Protein AF-A0A2V8BVF4-F1 (afdb_monomer_lite)

Sequence (127 aa):
MLRFPAIMRTLALCALLSFAAVVSAETKRDWKDGTWRDSNRVTDTRGAVAVGTSVVLARRVVQQFVIETSEYLYVVAQRLKGKAKPLPMTVNGPVRYAIDKDTVYVISEDGKEYKLDLTKKTLKTDR

Foldseek 3Di:
DDDDDDPPDPPPDDPPPPPPPPVPVPPPFPKDKWFWADKDKDKDFPDWDDDPPDIDTDIWIWIWTWTGDPWKTWIWIDTDDDPDDDDDADHRDMWIWGDDPQWIWIQHPVRDIDIIGTDDIDTDDDD

pLDDT: mean 83.97, std 19.27, range [36.28, 98.38]

Radius of gyration: 26.23 Å; chains: 1; bounding box: 44×89×73 Å

Structure (mmCIF, N/CA/C/O backbone):
data_AF-A0A2V8BVF4-F1
#
_entry.id   AF-A0A2V8BVF4-F1
#
loop_
_atom_site.group_PDB
_atom_site.id
_atom_site.type_symbol
_atom_site.label_atom_id
_atom_site.label_alt_id
_atom_site.label_comp_id
_atom_site.label_asym_id
_atom_site.label_entity_id
_atom_site.label_seq_id
_atom_site.pdbx_PDB_ins_code
_atom_site.Cartn_x
_atom_site.Cartn_y
_atom_site.Cartn_z
_atom_site.occupancy
_atom_site.B_iso_or_equiv
_atom_site.auth_seq_id
_atom_site.auth_comp_id
_atom_site.auth_asym_id
_atom_site.auth_atom_id
_atom_site.pdbx_PDB_model_num
ATOM 1 N N . MET A 1 1 ? -19.056 67.248 42.410 1.00 36.28 1 MET A N 1
ATOM 2 C CA . MET A 1 1 ? -19.480 67.572 41.031 1.00 36.28 1 MET A CA 1
ATOM 3 C C . MET A 1 1 ? -18.522 66.887 40.064 1.00 36.28 1 MET A C 1
ATOM 5 O O . MET A 1 1 ? -17.347 67.154 40.214 1.00 36.28 1 MET A O 1
ATOM 9 N N . LEU A 1 2 ? -19.042 66.030 39.160 1.00 40.34 2 LEU A N 1
ATOM 10 C CA . LEU A 1 2 ? -18.548 65.672 37.802 1.00 40.34 2 LEU A CA 1
ATOM 11 C C . LEU A 1 2 ? -17.057 65.257 37.623 1.00 40.34 2 LEU A C 1
ATOM 13 O O . LEU A 1 2 ? -16.177 65.920 38.131 1.00 40.34 2 LEU A O 1
ATOM 17 N N . ARG A 1 3 ? -16.612 64.285 36.811 1.00 42.28 3 ARG A N 1
ATOM 18 C CA . ARG A 1 3 ? -17.145 63.241 35.906 1.00 42.28 3 ARG A CA 1
ATOM 19 C C . ARG A 1 3 ? -15.906 62.394 35.479 1.00 42.28 3 ARG A C 1
ATOM 21 O O . ARG A 1 3 ? -14.838 62.960 35.283 1.00 42.28 3 ARG A O 1
ATOM 28 N N . PHE A 1 4 ? -16.053 61.073 35.327 1.00 48.16 4 PHE A N 1
ATOM 29 C CA . PHE A 1 4 ? -15.094 60.105 34.726 1.00 48.16 4 PHE A CA 1
ATOM 30 C C . PHE A 1 4 ? -14.783 60.427 33.231 1.00 48.16 4 PHE A C 1
ATOM 32 O O . PHE A 1 4 ? -15.612 61.132 32.647 1.00 48.16 4 PHE A O 1
ATOM 39 N N . PRO A 1 5 ? -13.675 59.959 32.575 1.00 47.91 5 PRO A N 1
ATOM 40 C CA . PRO A 1 5 ? -13.438 58.530 32.233 1.00 47.91 5 PRO A CA 1
ATOM 41 C C . PRO A 1 5 ? -11.959 58.048 32.290 1.00 47.91 5 PRO A C 1
ATOM 43 O O . PRO A 1 5 ? -11.025 58.761 31.958 1.00 47.91 5 PRO A O 1
ATOM 46 N N . ALA A 1 6 ? -11.633 56.852 32.792 1.00 48.28 6 ALA A N 1
ATOM 47 C CA . ALA A 1 6 ? -11.881 55.534 32.183 1.00 48.28 6 ALA A CA 1
ATOM 48 C C . ALA A 1 6 ? -11.276 55.330 30.770 1.00 48.28 6 ALA A C 1
ATOM 50 O O . ALA A 1 6 ? -11.886 54.675 29.935 1.00 48.28 6 ALA A O 1
ATOM 51 N N . ILE A 1 7 ? -10.085 55.878 30.484 1.00 48.84 7 ILE A N 1
ATOM 52 C CA . ILE A 1 7 ? -9.440 55.757 29.153 1.00 48.84 7 ILE A CA 1
ATOM 53 C C . ILE A 1 7 ? -8.359 54.659 29.075 1.00 48.84 7 ILE A C 1
ATOM 55 O O . ILE A 1 7 ? -7.905 54.308 27.994 1.00 48.84 7 ILE A O 1
ATOM 59 N N . MET A 1 8 ? -7.988 54.010 30.179 1.00 44.19 8 MET A N 1
ATOM 60 C CA . MET A 1 8 ? -6.904 53.015 30.167 1.00 44.19 8 MET A CA 1
ATOM 61 C C . MET A 1 8 ? -7.408 51.596 30.440 1.00 44.19 8 MET A C 1
ATOM 63 O O . MET A 1 8 ? -6.979 50.957 31.395 1.00 44.19 8 MET A O 1
ATOM 67 N N . ARG A 1 9 ? -8.389 51.110 29.670 1.00 45.88 9 ARG A N 1
ATOM 68 C CA . ARG A 1 9 ? -8.852 49.711 29.786 1.00 45.88 9 ARG A CA 1
ATOM 69 C C . ARG A 1 9 ? -9.549 49.161 28.537 1.00 45.88 9 ARG A C 1
ATOM 71 O O . ARG A 1 9 ? -10.346 48.236 28.639 1.00 45.88 9 ARG A O 1
ATOM 78 N N . THR A 1 10 ? -9.211 49.690 27.361 1.00 49.09 10 THR A N 1
ATOM 79 C CA . THR A 1 10 ? -9.789 49.246 26.080 1.00 49.09 10 THR A CA 1
ATOM 80 C C . THR A 1 10 ? -8.699 49.082 25.022 1.00 49.09 10 THR A C 1
ATOM 82 O O . THR A 1 10 ? -8.689 49.748 23.998 1.00 49.09 10 THR A O 1
ATOM 85 N N . LEU A 1 11 ? -7.733 48.207 25.296 1.00 47.88 11 LEU A N 1
ATOM 86 C CA . LEU A 1 11 ? -6.767 47.693 24.312 1.00 47.88 11 LEU A CA 1
ATOM 87 C C . LEU A 1 11 ? -6.634 46.171 24.491 1.00 47.88 11 LEU A C 1
ATOM 89 O O . LEU A 1 11 ? -5.556 45.593 24.504 1.00 47.88 11 LEU A O 1
ATOM 93 N N . ALA A 1 12 ? -7.778 45.523 24.685 1.00 51.56 12 ALA A N 1
ATOM 94 C CA . ALA A 1 12 ? -7.970 44.095 24.490 1.00 51.56 12 ALA A CA 1
ATOM 95 C C . ALA A 1 12 ? -8.995 43.952 23.357 1.00 51.56 12 ALA A C 1
ATOM 97 O O . ALA A 1 12 ? -9.935 44.738 23.308 1.00 51.56 12 ALA A O 1
ATOM 98 N N . LEU A 1 13 ? -8.815 42.952 22.489 1.00 46.75 13 LEU A N 1
ATOM 99 C CA . LEU A 1 13 ? -9.592 42.652 21.271 1.00 46.75 13 LEU A CA 1
ATOM 100 C C . LEU A 1 13 ? -9.250 43.506 20.040 1.00 46.75 13 LEU A C 1
ATOM 102 O O . LEU A 1 13 ? -9.988 44.419 19.702 1.00 46.75 13 LEU A O 1
ATOM 106 N N . CYS A 1 14 ? -8.187 43.150 19.314 1.00 43.25 14 CYS A N 1
ATOM 107 C CA . CYS A 1 14 ? -8.171 43.247 17.836 1.00 43.25 14 CYS A CA 1
ATOM 108 C C . CYS A 1 14 ? -6.965 42.546 17.179 1.00 43.25 14 CYS A C 1
ATOM 110 O O . CYS A 1 14 ? -6.971 42.356 15.971 1.00 43.25 14 CYS A O 1
ATOM 112 N N . ALA A 1 15 ? -5.953 42.100 17.932 1.00 47.16 15 ALA A N 1
ATOM 113 C CA . ALA A 1 15 ? -4.732 41.513 17.359 1.00 47.16 15 ALA A CA 1
ATOM 114 C C . ALA A 1 15 ? -4.614 39.976 17.494 1.00 47.16 15 ALA A C 1
ATOM 116 O O . ALA A 1 15 ? -3.508 39.449 17.478 1.00 47.16 15 ALA A O 1
ATOM 117 N N . LEU A 1 16 ? -5.726 39.246 17.660 1.00 48.09 16 LEU A N 1
ATOM 118 C CA . LEU A 1 16 ? -5.702 37.797 17.951 1.00 48.09 16 LEU A CA 1
ATOM 119 C C . LEU A 1 16 ? -6.572 36.925 17.028 1.00 48.09 16 LEU A C 1
ATOM 121 O O . LEU A 1 16 ? -6.792 35.756 17.321 1.00 48.09 16 LEU A O 1
ATOM 125 N N . LEU A 1 17 ? -7.039 37.456 15.895 1.00 52.75 17 LEU A N 1
ATOM 126 C CA . LEU A 1 17 ? -7.912 36.735 14.957 1.00 52.75 17 LEU A CA 1
ATOM 127 C C . LEU A 1 17 ? -7.434 36.888 13.509 1.00 52.75 17 LEU A C 1
ATOM 129 O O . LEU A 1 17 ? -8.169 37.323 12.632 1.00 52.75 17 LEU A O 1
ATOM 133 N N . SER A 1 18 ? -6.190 36.486 13.263 1.00 50.38 18 SER A N 1
ATOM 134 C CA . SER A 1 18 ? -5.690 36.244 11.903 1.00 50.38 18 SER A CA 1
ATOM 135 C C . SER A 1 18 ? -5.005 34.884 11.812 1.00 50.38 18 SER A C 1
ATOM 137 O O . SER A 1 18 ? -4.003 34.730 11.122 1.00 50.38 18 SER A O 1
ATOM 139 N N . PHE A 1 19 ? -5.533 33.870 12.506 1.00 51.38 19 PHE A N 1
ATOM 140 C CA . PHE A 1 19 ? -5.296 32.500 12.067 1.00 51.38 19 PHE A CA 1
ATOM 141 C C . PHE A 1 19 ? -6.183 32.307 10.841 1.00 51.38 19 PHE A C 1
ATOM 143 O O . PHE A 1 19 ? -7.360 31.966 10.950 1.00 51.38 19 PHE A O 1
ATOM 150 N N . ALA A 1 20 ? -5.638 32.630 9.668 1.00 51.16 20 ALA A N 1
ATOM 151 C CA . ALA A 1 20 ? -6.198 32.177 8.412 1.00 51.16 20 ALA A CA 1
ATOM 152 C C . ALA A 1 20 ? -6.222 30.648 8.485 1.00 51.16 20 ALA A C 1
ATOM 154 O O . ALA A 1 20 ? -5.219 29.981 8.236 1.00 51.16 20 ALA A O 1
ATOM 155 N N . ALA A 1 21 ? -7.356 30.093 8.908 1.00 54.47 21 ALA A N 1
ATOM 156 C CA . ALA A 1 21 ? -7.656 28.698 8.698 1.00 54.47 21 ALA A CA 1
ATOM 157 C C . ALA A 1 21 ? -7.695 28.529 7.180 1.00 54.47 21 ALA A C 1
ATOM 159 O O . ALA A 1 21 ? -8.703 28.806 6.531 1.00 54.47 21 ALA A O 1
ATOM 160 N N . VAL A 1 22 ? -6.563 28.122 6.604 1.00 52.75 22 VAL A N 1
ATOM 161 C CA . VAL A 1 22 ? -6.556 27.408 5.336 1.00 52.75 22 VAL A CA 1
ATOM 162 C C . VAL A 1 22 ? -7.357 26.146 5.617 1.00 52.75 22 VAL A C 1
ATOM 164 O O . VAL A 1 22 ? -6.828 25.114 6.019 1.00 52.75 22 VAL A O 1
ATOM 167 N N . VAL A 1 23 ? -8.675 26.254 5.464 1.00 50.62 23 VAL A N 1
ATOM 168 C CA . VAL A 1 23 ? -9.528 25.107 5.209 1.00 50.62 23 VAL A CA 1
ATOM 169 C C . VAL A 1 23 ? -9.130 24.676 3.808 1.00 50.62 23 VAL A C 1
ATOM 171 O O . VAL A 1 23 ? -9.723 25.065 2.806 1.00 50.62 23 VAL A O 1
ATOM 174 N N . SER A 1 24 ? -8.031 23.924 3.739 1.00 50.31 24 SER A N 1
ATOM 175 C CA . SER A 1 24 ? -7.840 22.996 2.642 1.00 50.31 24 SER A CA 1
ATOM 176 C C . SER A 1 24 ? -9.112 22.165 2.632 1.00 50.31 24 SER A C 1
ATOM 178 O O . SER A 1 24 ? -9.483 21.616 3.671 1.00 50.31 24 SER A O 1
ATOM 180 N N . ALA A 1 25 ? -9.838 22.167 1.516 1.00 47.06 25 ALA A N 1
ATOM 181 C CA . ALA A 1 25 ? -10.985 21.301 1.327 1.00 47.06 25 ALA A CA 1
ATOM 182 C C . ALA A 1 25 ? -10.476 19.853 1.382 1.00 47.06 25 ALA A C 1
ATOM 184 O O . ALA A 1 25 ? -10.162 19.243 0.361 1.00 47.06 25 ALA A O 1
ATOM 185 N N . GLU A 1 26 ? -10.312 19.327 2.595 1.00 53.25 26 GLU A N 1
ATOM 186 C CA . GLU A 1 26 ? -10.037 17.928 2.833 1.00 53.25 26 GLU A CA 1
ATOM 187 C C . GLU A 1 26 ? -11.206 17.186 2.208 1.00 53.25 26 GLU A C 1
ATOM 189 O O . GLU A 1 26 ? -12.355 17.301 2.639 1.00 53.25 26 GLU A O 1
ATOM 194 N N . THR A 1 27 ? -10.921 16.439 1.143 1.00 65.75 27 THR A N 1
ATOM 195 C CA . THR A 1 27 ? -11.817 15.369 0.723 1.00 65.75 27 THR A CA 1
ATOM 196 C C . THR A 1 27 ? -12.118 14.573 1.986 1.00 65.75 27 THR A C 1
ATOM 198 O O . THR A 1 27 ? -11.194 14.023 2.584 1.00 65.75 27 THR A O 1
ATOM 201 N N . LYS A 1 28 ? -13.374 14.584 2.446 1.00 78.31 28 LYS A N 1
ATOM 202 C CA . LYS A 1 28 ? -13.785 13.906 3.677 1.00 78.31 28 LYS A CA 1
ATOM 203 C C . LYS A 1 28 ? -13.677 12.399 3.437 1.00 78.31 28 LYS A C 1
ATOM 205 O O . LYS A 1 28 ? -14.621 11.767 2.976 1.00 78.31 28 LYS A O 1
ATOM 210 N N . ARG A 1 29 ? -12.478 11.856 3.637 1.00 90.38 29 ARG A N 1
ATOM 211 C CA . ARG A 1 29 ? -12.153 10.443 3.440 1.00 90.38 29 ARG A CA 1
ATOM 212 C C . ARG A 1 29 ? -12.581 9.646 4.668 1.00 90.38 29 ARG A C 1
ATOM 214 O O . ARG A 1 29 ? -12.436 10.114 5.796 1.00 90.38 29 ARG A O 1
ATOM 221 N N . ASP A 1 30 ? -13.082 8.438 4.430 1.00 94.25 30 ASP A N 1
ATOM 222 C CA . ASP A 1 30 ? -13.424 7.465 5.471 1.00 94.25 30 ASP A CA 1
ATOM 223 C C . ASP A 1 30 ? -12.138 6.803 5.990 1.00 94.25 30 ASP A C 1
ATOM 225 O O . ASP A 1 30 ? -11.709 5.756 5.497 1.00 94.25 30 ASP A O 1
ATOM 229 N N . TRP A 1 31 ? -11.458 7.494 6.907 1.00 96.12 31 TRP A N 1
ATOM 230 C CA . TRP A 1 31 ? -10.219 7.026 7.523 1.00 96.12 31 TRP A CA 1
ATOM 231 C C . TRP A 1 31 ? -10.481 5.861 8.479 1.00 96.12 31 TRP A C 1
ATOM 233 O O . TRP A 1 31 ? -11.357 5.933 9.337 1.00 96.12 31 TRP A O 1
ATOM 243 N N . LYS A 1 32 ? -9.672 4.810 8.354 1.00 97.19 32 LYS A N 1
ATOM 244 C CA . LYS A 1 32 ? -9.735 3.575 9.141 1.00 97.19 32 LYS A CA 1
ATOM 245 C C . LYS A 1 32 ? -8.357 3.198 9.650 1.00 97.19 32 LYS A C 1
ATOM 247 O O . LYS A 1 32 ? -7.346 3.574 9.057 1.00 97.19 32 LYS A O 1
ATOM 252 N N . ASP A 1 33 ? -8.338 2.394 10.699 1.00 97.44 33 ASP A N 1
ATOM 253 C CA . ASP A 1 33 ? -7.110 1.846 11.258 1.00 97.44 33 ASP A CA 1
ATOM 254 C C . ASP A 1 33 ? -6.823 0.450 10.703 1.00 97.44 33 ASP A C 1
ATOM 256 O O . ASP A 1 33 ? -7.725 -0.343 10.412 1.00 97.44 33 ASP A O 1
ATOM 260 N N . GLY A 1 34 ? -5.540 0.157 10.551 1.00 97.19 34 GLY A N 1
ATOM 261 C CA . GLY A 1 34 ? -5.022 -1.136 10.146 1.00 97.19 34 GLY A CA 1
ATOM 262 C C . GLY A 1 34 ? -3.620 -1.360 10.696 1.00 97.19 34 GLY A C 1
ATOM 263 O O . GLY A 1 34 ? -3.073 -0.553 11.452 1.00 97.19 34 GLY A O 1
ATOM 264 N N . THR A 1 35 ? -3.028 -2.473 10.293 1.00 98.00 35 THR A N 1
ATOM 265 C CA . THR A 1 35 ? -1.691 -2.880 10.718 1.00 98.00 35 THR A CA 1
ATOM 266 C C . THR A 1 35 ? -0.858 -3.225 9.500 1.00 98.00 35 THR 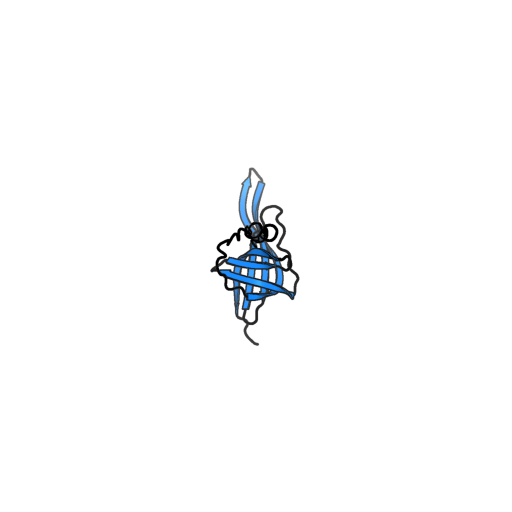A C 1
ATOM 268 O O . THR A 1 35 ? -1.291 -3.989 8.638 1.00 98.00 35 THR A O 1
ATOM 271 N N . TRP A 1 36 ? 0.353 -2.689 9.421 1.00 97.88 36 TRP A N 1
ATOM 272 C CA . TRP A 1 36 ? 1.298 -3.128 8.408 1.00 97.88 36 TRP A CA 1
ATOM 273 C C . TRP A 1 36 ? 1.744 -4.559 8.688 1.00 97.88 36 TRP A C 1
ATOM 275 O O . TRP A 1 36 ? 2.126 -4.877 9.811 1.00 97.88 36 TRP A O 1
ATOM 285 N N . ARG A 1 37 ? 1.753 -5.429 7.680 1.00 97.75 37 ARG A N 1
ATOM 286 C CA . ARG A 1 37 ? 2.174 -6.828 7.861 1.00 97.75 37 ARG A CA 1
ATOM 287 C C . ARG A 1 37 ? 3.431 -7.205 7.132 1.00 97.75 37 ARG A C 1
ATOM 289 O O . ARG A 1 37 ? 4.221 -7.974 7.659 1.00 97.75 37 ARG A O 1
ATOM 296 N N . ASP A 1 38 ? 3.607 -6.677 5.936 1.00 97.00 38 ASP A N 1
ATOM 297 C CA . ASP A 1 38 ? 4.744 -7.044 5.117 1.00 97.00 38 ASP A CA 1
ATOM 298 C C . ASP A 1 38 ? 5.036 -5.959 4.088 1.00 97.00 38 ASP A C 1
ATOM 300 O O . ASP A 1 38 ? 4.177 -5.129 3.766 1.00 97.00 38 ASP A O 1
ATOM 304 N N . SER A 1 39 ? 6.253 -5.991 3.558 1.00 96.19 39 SER A N 1
ATOM 305 C CA . SER A 1 39 ? 6.657 -5.182 2.427 1.00 96.19 39 SER A CA 1
ATOM 306 C C . SER A 1 39 ? 7.576 -5.978 1.510 1.00 96.19 39 SER A C 1
ATOM 308 O O . SER A 1 39 ? 8.530 -6.605 1.962 1.00 96.19 39 SER A O 1
ATOM 310 N N . ASN A 1 40 ? 7.337 -5.903 0.204 1.00 96.12 40 ASN A N 1
ATOM 311 C CA . ASN A 1 40 ? 8.178 -6.570 -0.780 1.00 96.12 40 ASN A CA 1
ATOM 312 C C . ASN A 1 40 ? 8.519 -5.633 -1.937 1.00 96.12 40 ASN A C 1
ATOM 314 O O . ASN A 1 40 ? 7.673 -4.885 -2.432 1.00 96.12 40 ASN A O 1
ATOM 318 N N . ARG A 1 41 ? 9.767 -5.691 -2.402 1.00 94.50 41 ARG A N 1
ATOM 319 C CA . ARG A 1 41 ? 10.212 -4.933 -3.567 1.00 94.50 41 ARG A CA 1
ATOM 320 C C . ARG A 1 41 ? 10.067 -5.785 -4.817 1.00 94.50 41 ARG A C 1
ATOM 322 O O . ARG A 1 41 ? 10.764 -6.778 -4.986 1.00 94.50 41 ARG A O 1
ATOM 329 N N . VAL A 1 42 ? 9.221 -5.338 -5.737 1.00 92.81 42 VAL A N 1
ATOM 330 C CA . VAL A 1 42 ? 8.970 -6.036 -7.000 1.00 92.81 42 VAL A CA 1
ATOM 331 C C . VAL A 1 42 ? 9.555 -5.228 -8.151 1.00 92.81 42 VAL A C 1
ATOM 333 O O . VAL A 1 42 ? 9.321 -4.023 -8.274 1.00 92.81 42 VAL A O 1
ATOM 336 N N . THR A 1 43 ? 10.335 -5.893 -9.001 1.00 90.69 43 THR A N 1
ATOM 337 C CA . THR A 1 43 ? 10.845 -5.320 -10.250 1.00 90.69 43 THR A CA 1
ATOM 338 C C . THR A 1 43 ? 10.267 -6.093 -11.420 1.00 90.69 43 THR A C 1
ATOM 340 O O . THR A 1 43 ? 10.455 -7.300 -11.511 1.00 90.69 43 THR A O 1
ATOM 343 N N . ASP A 1 44 ? 9.596 -5.382 -12.315 1.00 85.94 44 ASP A N 1
ATOM 344 C CA . ASP A 1 44 ? 8.968 -5.930 -13.512 1.00 85.94 44 ASP A CA 1
ATOM 345 C C . ASP A 1 44 ? 9.607 -5.325 -14.771 1.00 85.94 44 ASP A C 1
ATOM 347 O O . ASP A 1 44 ? 9.998 -4.152 -14.780 1.00 85.94 44 ASP A O 1
ATOM 351 N N . THR A 1 45 ? 9.724 -6.114 -15.835 1.00 87.31 45 THR A N 1
ATOM 352 C CA . THR A 1 45 ? 10.251 -5.671 -17.130 1.00 87.31 45 THR A CA 1
ATOM 353 C C . THR A 1 45 ? 9.086 -5.333 -18.048 1.00 87.31 45 THR A C 1
ATOM 355 O O . THR A 1 45 ? 8.342 -6.200 -18.481 1.00 87.31 45 THR A O 1
ATOM 358 N N . ARG A 1 46 ? 8.939 -4.050 -18.375 1.00 84.06 46 ARG A N 1
ATOM 359 C CA . ARG A 1 46 ? 7.824 -3.526 -19.179 1.00 84.06 46 ARG A CA 1
ATOM 360 C C . ARG A 1 46 ? 8.054 -3.565 -20.677 1.00 84.06 46 ARG A C 1
ATOM 362 O O . ARG A 1 46 ? 7.134 -3.293 -21.438 1.00 84.06 46 ARG A O 1
ATOM 369 N N . GLY A 1 47 ? 9.289 -3.799 -21.085 1.00 86.69 47 GLY A N 1
ATOM 370 C CA . GLY A 1 47 ? 9.689 -3.762 -22.475 1.00 86.69 47 GLY A CA 1
ATOM 371 C C . GLY A 1 47 ? 11.198 -3.707 -22.615 1.00 86.69 47 GLY A C 1
ATOM 372 O O . GLY A 1 47 ? 11.937 -3.570 -21.636 1.00 86.69 47 GLY A O 1
ATOM 373 N N . ALA A 1 48 ? 11.634 -3.798 -23.859 1.00 89.06 48 ALA A N 1
ATOM 374 C CA . ALA A 1 48 ? 13.023 -3.718 -24.256 1.00 89.06 48 ALA A CA 1
ATOM 375 C C . ALA A 1 48 ? 13.133 -2.749 -25.434 1.00 89.06 48 ALA A C 1
ATOM 377 O O . ALA A 1 48 ? 12.275 -2.744 -26.315 1.00 89.06 48 ALA A O 1
ATOM 378 N N . VAL A 1 49 ? 14.177 -1.929 -25.439 1.00 89.19 49 VAL A N 1
ATOM 379 C CA . VAL A 1 49 ? 14.504 -1.037 -26.552 1.00 89.19 49 VAL A CA 1
ATOM 380 C C . VAL A 1 49 ? 15.891 -1.415 -27.050 1.00 89.19 49 VAL A C 1
ATOM 382 O O . VAL A 1 49 ? 16.840 -1.464 -26.264 1.00 89.19 49 VAL A O 1
ATOM 385 N N . ALA A 1 50 ? 16.006 -1.708 -28.345 1.00 91.56 50 ALA A N 1
ATOM 386 C CA . ALA A 1 50 ? 17.294 -1.926 -28.989 1.00 91.56 50 ALA A CA 1
ATOM 387 C C . ALA A 1 50 ? 17.980 -0.575 -29.239 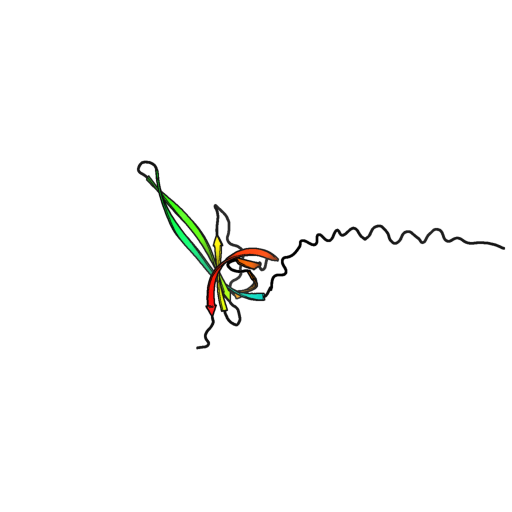1.00 91.56 50 ALA A C 1
ATOM 389 O O . ALA A 1 50 ? 17.370 0.348 -29.776 1.00 91.56 50 ALA A O 1
ATOM 390 N N . VAL A 1 51 ? 19.246 -0.461 -28.841 1.00 88.50 51 VAL A N 1
ATOM 391 C CA . VAL A 1 51 ? 20.088 0.723 -29.040 1.00 88.50 51 VAL A CA 1
ATOM 392 C C . VAL A 1 51 ? 21.420 0.244 -29.616 1.00 88.50 51 VAL A C 1
ATOM 394 O O . VAL A 1 51 ? 22.291 -0.237 -28.889 1.00 88.50 51 VAL A O 1
ATOM 397 N N . GLY A 1 52 ? 21.556 0.319 -30.943 1.00 90.12 52 GLY A N 1
ATOM 398 C CA . GLY A 1 52 ? 22.680 -0.285 -31.663 1.00 90.12 52 GLY A CA 1
ATOM 399 C C . GLY A 1 52 ? 22.698 -1.808 -31.493 1.00 90.12 52 GLY A C 1
ATOM 400 O O . GLY A 1 52 ? 21.688 -2.469 -31.716 1.00 90.12 52 GLY A O 1
ATOM 401 N N . THR A 1 53 ? 23.832 -2.360 -31.058 1.00 91.69 53 THR A N 1
ATOM 402 C CA . THR A 1 53 ? 23.994 -3.793 -30.741 1.00 91.69 53 THR A CA 1
ATOM 403 C C . THR A 1 53 ? 23.568 -4.157 -29.313 1.00 91.69 53 THR A C 1
ATOM 405 O O . THR A 1 53 ? 23.724 -5.304 -28.902 1.00 91.69 53 THR A O 1
ATOM 408 N N . SER A 1 54 ? 23.062 -3.193 -28.537 1.00 90.50 54 SER A N 1
ATOM 409 C CA . SER A 1 54 ? 22.682 -3.371 -27.133 1.00 90.50 54 SER A CA 1
ATOM 410 C C . SER A 1 54 ? 21.165 -3.387 -26.949 1.00 90.50 54 SER A C 1
ATOM 412 O O . SER A 1 54 ? 20.423 -2.769 -27.711 1.00 90.50 54 SER A O 1
ATOM 414 N N . VAL A 1 55 ? 20.699 -4.039 -25.881 1.00 90.44 55 VAL A N 1
ATOM 415 C CA . VAL A 1 55 ? 19.288 -4.032 -25.467 1.00 90.44 55 VAL A CA 1
ATOM 416 C C . VAL A 1 55 ? 19.163 -3.394 -24.088 1.00 90.44 55 VAL A C 1
ATOM 418 O O . VAL A 1 55 ? 19.770 -3.852 -23.121 1.00 90.44 55 VAL A O 1
ATOM 421 N N . VAL A 1 56 ? 18.344 -2.348 -23.986 1.00 90.06 56 VAL A N 1
ATOM 422 C CA . VAL A 1 56 ? 18.021 -1.678 -22.721 1.00 90.06 56 VAL A CA 1
ATOM 423 C C . VAL A 1 56 ? 16.635 -2.117 -22.260 1.00 90.06 56 VAL A C 1
ATOM 425 O O . VAL A 1 56 ? 15.647 -1.947 -22.973 1.00 90.06 56 VAL A O 1
ATOM 428 N N . LEU A 1 57 ? 16.547 -2.668 -21.047 1.00 88.94 57 LEU A N 1
ATOM 429 C CA . LEU A 1 57 ? 15.278 -3.092 -20.455 1.00 88.94 57 LEU A CA 1
ATOM 430 C C . LEU A 1 57 ? 14.593 -1.931 -19.730 1.00 88.94 57 LEU A C 1
ATOM 432 O O . LEU A 1 57 ? 15.142 -1.355 -18.788 1.00 88.94 57 LEU A O 1
ATOM 436 N N . ALA A 1 58 ? 13.354 -1.641 -20.113 1.00 87.19 58 ALA A N 1
ATOM 437 C CA . ALA A 1 58 ? 12.494 -0.715 -19.395 1.00 87.19 58 ALA A CA 1
ATOM 438 C C . ALA A 1 58 ? 11.936 -1.409 -18.145 1.00 87.19 58 ALA A C 1
ATOM 440 O O . ALA A 1 58 ? 10.970 -2.168 -18.215 1.00 87.19 58 ALA A O 1
ATOM 441 N N . ARG A 1 59 ? 12.544 -1.161 -16.983 1.00 87.75 59 ARG A N 1
ATOM 442 C CA . ARG A 1 59 ? 12.111 -1.749 -15.707 1.00 87.75 59 ARG A CA 1
ATOM 443 C C . ARG A 1 59 ? 11.139 -0.831 -14.968 1.00 87.75 59 ARG A C 1
ATOM 445 O O . ARG A 1 59 ? 11.331 0.382 -14.911 1.00 87.75 59 ARG A O 1
ATOM 452 N N . ARG A 1 60 ? 10.118 -1.412 -14.342 1.00 88.12 60 ARG A N 1
ATOM 453 C CA . ARG A 1 60 ? 9.296 -0.771 -13.312 1.00 88.12 60 ARG A CA 1
ATOM 454 C C . ARG A 1 60 ? 9.658 -1.375 -11.967 1.00 88.12 60 ARG A C 1
ATOM 456 O O . ARG A 1 60 ? 9.563 -2.581 -11.787 1.00 88.12 60 ARG A O 1
ATOM 463 N N . VAL A 1 61 ? 9.995 -0.517 -11.014 1.00 92.44 61 VAL A N 1
ATOM 464 C CA . VAL A 1 61 ? 10.211 -0.916 -9.626 1.00 92.44 61 VAL A CA 1
ATOM 465 C C . VAL A 1 61 ? 9.039 -0.410 -8.798 1.00 92.44 61 VAL A C 1
ATOM 467 O O . VAL A 1 61 ? 8.713 0.780 -8.829 1.00 92.44 61 VAL A O 1
ATOM 470 N N . VAL A 1 62 ? 8.393 -1.312 -8.070 1.00 94.50 62 VAL A N 1
ATOM 471 C CA . VAL A 1 62 ? 7.338 -0.982 -7.112 1.00 94.50 62 VAL A CA 1
ATOM 472 C C . VAL A 1 62 ? 7.699 -1.537 -5.746 1.00 94.50 62 VAL A C 1
ATOM 474 O O . VAL A 1 62 ? 8.295 -2.608 -5.634 1.00 94.50 62 VAL A O 1
ATOM 477 N N . GLN A 1 63 ? 7.335 -0.799 -4.707 1.00 96.94 63 GLN A N 1
ATOM 478 C CA . GLN A 1 63 ? 7.298 -1.330 -3.356 1.00 96.94 63 GLN A CA 1
ATOM 479 C C . GLN A 1 63 ? 5.858 -1.736 -3.056 1.00 96.94 63 GLN A C 1
ATOM 481 O O . GLN A 1 63 ? 4.965 -0.895 -3.125 1.00 96.94 63 GLN A O 1
ATOM 486 N N . GLN A 1 64 ? 5.630 -3.010 -2.768 1.00 97.50 64 GLN A N 1
ATOM 487 C CA . GLN A 1 64 ? 4.351 -3.508 -2.286 1.00 97.50 64 GLN A CA 1
ATOM 488 C C . GLN A 1 64 ? 4.345 -3.540 -0.764 1.00 97.50 64 GLN A C 1
ATOM 490 O O . GLN A 1 64 ? 5.371 -3.815 -0.144 1.00 97.50 64 GLN A O 1
ATOM 495 N N . PHE A 1 65 ? 3.178 -3.287 -0.192 1.00 97.75 65 PHE A N 1
ATOM 496 C CA . PHE A 1 65 ? 2.918 -3.350 1.235 1.00 97.75 65 PHE A CA 1
ATOM 497 C C . PHE A 1 65 ? 1.616 -4.096 1.492 1.00 97.75 65 PHE A C 1
ATOM 499 O O . PHE A 1 65 ? 0.716 -4.086 0.645 1.00 97.75 65 PHE A O 1
ATOM 506 N N . VAL A 1 66 ? 1.508 -4.704 2.668 1.00 98.38 66 VAL A N 1
ATOM 507 C CA . VAL A 1 66 ? 0.292 -5.383 3.120 1.00 98.38 66 VAL A CA 1
ATOM 508 C C . VAL A 1 66 ? -0.286 -4.643 4.317 1.00 98.38 66 VAL A C 1
ATOM 510 O O . VAL A 1 66 ? 0.373 -4.534 5.350 1.00 98.38 66 VAL A O 1
ATOM 513 N N . ILE A 1 67 ? -1.519 -4.156 4.173 1.00 98.38 67 ILE A N 1
ATOM 514 C CA . ILE A 1 67 ? -2.324 -3.604 5.267 1.00 98.38 67 ILE A CA 1
ATOM 515 C C . ILE A 1 67 ? -3.321 -4.672 5.690 1.00 98.38 67 ILE A C 1
ATOM 517 O O . ILE A 1 67 ? -4.127 -5.140 4.883 1.00 98.38 67 ILE A O 1
ATOM 521 N N . GLU A 1 68 ? -3.280 -5.035 6.961 1.00 98.25 68 GLU A N 1
ATOM 522 C CA . GLU A 1 68 ? -4.235 -5.931 7.585 1.00 98.25 68 GLU A CA 1
ATOM 523 C C . GLU A 1 68 ? -5.270 -5.165 8.398 1.00 98.25 68 GLU A C 1
ATOM 525 O O . GLU A 1 68 ? -4.950 -4.220 9.116 1.00 98.25 68 GLU A O 1
ATOM 530 N N . THR A 1 69 ? -6.517 -5.615 8.305 1.00 96.88 69 THR A N 1
ATOM 531 C CA . THR A 1 69 ? -7.632 -5.159 9.135 1.00 96.88 69 THR A CA 1
ATOM 532 C C . THR A 1 69 ? -8.329 -6.357 9.772 1.00 96.88 69 THR A C 1
ATOM 534 O O . THR A 1 69 ? -7.902 -7.498 9.585 1.00 96.88 69 THR A O 1
ATOM 537 N N . SER A 1 70 ? -9.411 -6.130 10.517 1.00 94.94 70 SER A N 1
ATOM 538 C CA . SER A 1 70 ? -10.258 -7.212 11.037 1.00 94.94 70 SER A CA 1
ATOM 539 C C . SER A 1 70 ? -10.766 -8.142 9.929 1.00 94.94 70 SER A C 1
ATOM 541 O O . SER A 1 70 ? -10.727 -9.354 10.090 1.00 94.94 70 SER A O 1
ATOM 543 N N . GLU A 1 71 ? -11.168 -7.585 8.786 1.00 95.81 71 GLU A N 1
ATOM 544 C CA . GLU A 1 71 ? -11.864 -8.323 7.724 1.00 95.81 71 GLU A CA 1
ATOM 545 C C . GLU A 1 71 ? -11.013 -8.584 6.474 1.00 95.81 71 GLU A C 1
ATOM 547 O O . GLU A 1 71 ? -11.310 -9.499 5.708 1.00 95.81 71 GLU A O 1
ATOM 552 N N . TYR A 1 72 ? -9.972 -7.786 6.214 1.00 97.56 72 TYR A N 1
ATOM 553 C CA . TYR A 1 72 ? -9.283 -7.802 4.923 1.00 97.56 72 TYR A CA 1
ATOM 554 C C . TYR A 1 72 ? -7.759 -7.781 5.038 1.00 97.56 72 TYR A C 1
ATOM 556 O O . TYR A 1 72 ? -7.177 -7.277 5.998 1.00 97.56 72 TYR A O 1
ATOM 564 N N . LEU A 1 73 ? -7.120 -8.285 3.982 1.00 98.12 73 LEU A N 1
ATOM 565 C CA . LEU A 1 73 ? -5.733 -8.001 3.629 1.00 98.12 73 LEU A CA 1
ATOM 566 C C . LEU A 1 73 ? -5.708 -7.205 2.323 1.00 98.12 73 LEU A C 1
ATOM 568 O O . LEU A 1 73 ? -6.148 -7.692 1.274 1.00 98.12 73 LEU A O 1
ATOM 572 N N . TYR A 1 74 ? -5.173 -5.991 2.382 1.00 98.31 74 TYR A N 1
ATOM 573 C CA . TYR A 1 74 ? -4.973 -5.126 1.227 1.00 98.31 74 TYR A CA 1
ATOM 574 C C . TYR A 1 74 ? -3.509 -5.150 0.807 1.00 98.31 74 TYR A C 1
ATOM 576 O O . TYR A 1 74 ? -2.633 -4.807 1.596 1.00 98.31 74 TYR A O 1
ATOM 584 N N . VAL A 1 75 ? -3.244 -5.505 -0.449 1.00 98.12 75 VAL A N 1
ATOM 585 C CA . VAL A 1 75 ? -1.929 -5.302 -1.065 1.00 98.12 75 VAL A CA 1
ATOM 586 C C . VAL A 1 75 ? -1.961 -3.972 -1.797 1.00 98.12 75 VAL A C 1
ATOM 588 O O . VAL A 1 75 ? -2.768 -3.783 -2.713 1.00 98.12 75 VAL A O 1
ATOM 591 N N . VAL A 1 76 ? -1.077 -3.063 -1.404 1.00 98.06 76 VAL A N 1
ATOM 592 C CA . VAL A 1 76 ? -0.961 -1.715 -1.966 1.00 98.06 76 VAL A CA 1
ATOM 593 C C . VAL A 1 76 ? 0.438 -1.494 -2.525 1.00 98.06 76 VAL A C 1
ATOM 595 O O . VAL A 1 76 ? 1.399 -2.077 -2.032 1.00 98.06 76 VAL A O 1
ATOM 598 N N . ALA A 1 77 ? 0.571 -0.675 -3.566 1.00 97.06 77 ALA A N 1
ATOM 599 C CA . ALA A 1 77 ? 1.830 -0.476 -4.270 1.00 97.06 77 ALA A CA 1
ATOM 600 C C . ALA A 1 77 ? 2.232 1.000 -4.350 1.00 97.06 77 ALA A C 1
ATOM 602 O O . ALA A 1 77 ? 1.473 1.857 -4.801 1.00 97.06 77 ALA A O 1
ATOM 603 N N . GLN A 1 78 ? 3.480 1.284 -3.991 1.00 96.50 78 GLN A N 1
ATOM 604 C CA . GLN A 1 78 ? 4.154 2.547 -4.255 1.00 96.50 78 GLN A CA 1
ATOM 605 C C . GLN A 1 78 ? 5.026 2.407 -5.505 1.00 96.50 78 GLN A C 1
ATOM 607 O O . GLN A 1 78 ? 5.959 1.601 -5.553 1.00 96.50 78 GLN A O 1
ATOM 612 N N . ARG A 1 79 ? 4.768 3.226 -6.527 1.00 93.12 79 ARG A N 1
ATOM 613 C CA . ARG A 1 79 ? 5.636 3.293 -7.711 1.00 93.12 79 ARG A CA 1
A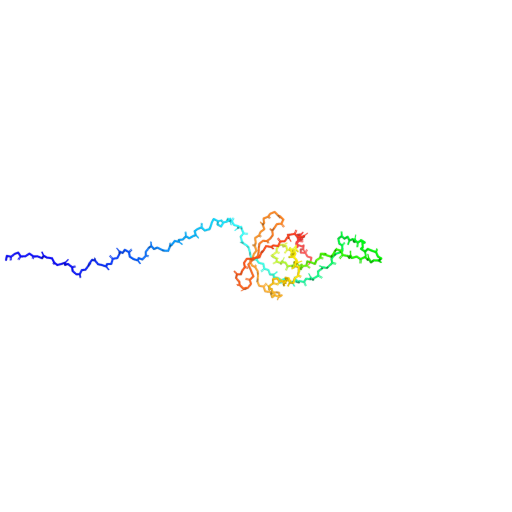TOM 614 C C . ARG A 1 79 ? 6.893 4.087 -7.380 1.00 93.12 79 ARG A C 1
ATOM 616 O O . ARG A 1 79 ? 6.813 5.285 -7.115 1.00 93.12 79 ARG A O 1
ATOM 623 N N . LEU A 1 80 ? 8.053 3.442 -7.451 1.00 92.75 80 LEU A N 1
ATOM 624 C CA . LEU A 1 80 ? 9.331 4.105 -7.221 1.00 92.75 80 LEU A CA 1
ATOM 625 C C . LEU A 1 80 ? 9.863 4.660 -8.544 1.00 92.75 80 LEU A C 1
ATOM 627 O O . LEU A 1 80 ? 10.003 3.936 -9.531 1.00 92.75 80 LEU A O 1
ATOM 631 N N . LYS A 1 81 ? 10.151 5.963 -8.570 1.00 87.88 81 LYS A N 1
ATOM 632 C CA . LYS A 1 81 ? 10.772 6.646 -9.713 1.00 87.88 81 LYS A CA 1
ATOM 633 C C . LYS A 1 81 ? 12.203 7.041 -9.354 1.00 87.88 81 LYS A C 1
ATOM 635 O O . LYS A 1 81 ? 12.436 7.618 -8.294 1.00 87.88 81 LYS A O 1
ATOM 640 N N . GLY A 1 82 ? 13.156 6.762 -10.244 1.00 87.19 82 GLY A N 1
ATOM 641 C CA . GLY A 1 82 ? 14.563 7.122 -10.047 1.00 87.19 82 GLY A CA 1
ATOM 642 C C . GLY A 1 82 ? 15.125 6.587 -8.725 1.00 87.19 82 GLY A C 1
ATOM 643 O O . GLY A 1 82 ? 15.079 5.387 -8.469 1.00 87.19 82 GLY A O 1
ATOM 644 N N . LYS A 1 83 ? 15.636 7.490 -7.878 1.00 86.62 83 LYS A N 1
ATOM 645 C CA . LYS A 1 83 ? 16.223 7.176 -6.561 1.00 86.62 83 LYS A CA 1
ATOM 646 C C . LYS A 1 83 ? 15.231 7.302 -5.391 1.00 86.62 83 LYS A C 1
ATOM 648 O O . LYS A 1 83 ? 15.662 7.374 -4.243 1.00 86.62 83 LYS A O 1
ATOM 653 N N . ALA A 1 84 ? 13.923 7.369 -5.662 1.00 89.88 84 ALA A N 1
ATOM 654 C CA . ALA A 1 84 ? 12.910 7.467 -4.614 1.00 89.88 84 ALA A CA 1
ATOM 655 C C . ALA A 1 84 ? 13.004 6.284 -3.639 1.00 89.88 84 ALA A C 1
ATOM 657 O O . ALA A 1 84 ? 13.142 5.128 -4.051 1.00 89.88 84 ALA A O 1
ATOM 658 N N . LYS A 1 85 ? 12.919 6.591 -2.344 1.00 91.75 85 LYS A N 1
ATOM 659 C CA . LYS A 1 85 ? 12.879 5.588 -1.281 1.00 91.75 85 LYS A CA 1
ATOM 660 C C . LYS A 1 85 ? 11.428 5.159 -1.021 1.00 9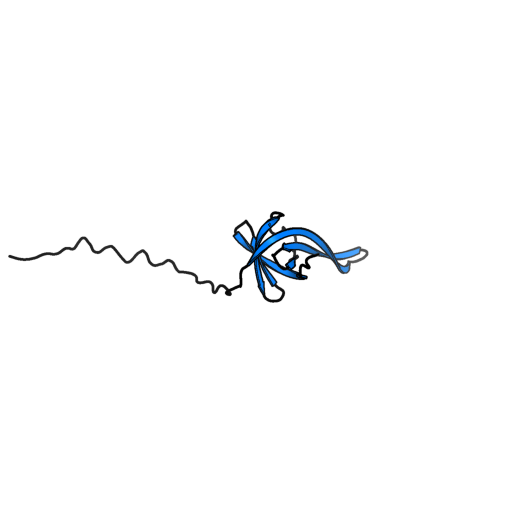1.75 85 LYS A C 1
ATOM 662 O O . LYS A 1 85 ? 10.527 5.983 -1.195 1.00 91.75 85 LYS A O 1
ATOM 667 N N . PRO A 1 86 ? 11.206 3.900 -0.608 1.00 93.75 86 PRO A N 1
ATOM 668 C CA . PRO A 1 86 ? 9.940 3.478 -0.027 1.00 93.75 86 PRO A CA 1
ATOM 669 C C . PRO A 1 86 ? 9.476 4.406 1.098 1.00 93.75 86 PRO A C 1
ATOM 671 O O . PRO A 1 86 ? 10.313 4.977 1.802 1.00 93.75 86 PRO A O 1
ATOM 674 N N . LEU A 1 87 ? 8.161 4.526 1.286 1.00 94.38 87 LEU A N 1
ATOM 675 C CA . LEU A 1 87 ? 7.621 5.127 2.506 1.00 94.38 87 LEU A CA 1
ATOM 676 C C . LEU A 1 87 ? 8.086 4.328 3.738 1.00 94.38 87 LEU A C 1
ATOM 678 O O . LEU A 1 87 ? 8.252 3.107 3.642 1.00 94.38 87 LEU A O 1
ATOM 682 N N . PRO A 1 88 ? 8.322 4.996 4.879 1.00 93.69 88 PRO A N 1
ATOM 683 C CA . PRO A 1 88 ? 8.676 4.313 6.113 1.00 93.69 88 PRO A CA 1
ATOM 684 C C . PRO A 1 88 ? 7.465 3.545 6.651 1.00 93.69 88 PRO A C 1
ATOM 686 O O . PRO A 1 88 ? 6.358 4.082 6.678 1.00 93.69 88 PRO A O 1
ATOM 689 N N . MET A 1 89 ? 7.675 2.306 7.091 1.00 94.56 89 MET A N 1
ATOM 690 C CA . MET A 1 89 ? 6.692 1.526 7.843 1.00 94.56 89 MET A CA 1
ATOM 691 C C . MET A 1 89 ? 7.390 0.598 8.836 1.00 94.56 89 MET A C 1
ATOM 693 O O . MET A 1 89 ? 8.494 0.116 8.570 1.00 94.56 89 MET A O 1
ATOM 697 N N . THR A 1 90 ? 6.709 0.306 9.937 1.00 96.75 90 THR A N 1
ATOM 698 C CA . THR A 1 90 ? 7.128 -0.696 10.917 1.00 96.75 90 THR A CA 1
ATOM 699 C C . THR A 1 90 ? 6.268 -1.941 10.734 1.00 96.75 90 THR A C 1
ATOM 701 O O . THR A 1 90 ? 5.042 -1.854 10.704 1.00 96.75 90 THR A O 1
ATOM 704 N N . VAL A 1 91 ? 6.886 -3.113 10.576 1.00 97.25 91 VAL A N 1
ATOM 705 C CA . VAL A 1 91 ? 6.148 -4.385 10.489 1.00 97.25 91 VAL A CA 1
ATOM 706 C C . VAL A 1 91 ? 5.411 -4.624 11.806 1.00 97.25 91 VAL A C 1
ATOM 708 O O . VAL A 1 91 ? 5.999 -4.498 12.875 1.00 97.25 91 VAL A O 1
ATOM 711 N N . ASN A 1 92 ? 4.127 -4.969 11.719 1.00 97.44 92 ASN A N 1
ATOM 712 C CA . ASN A 1 92 ? 3.165 -5.022 12.824 1.00 97.44 92 ASN A CA 1
ATOM 713 C C . ASN A 1 92 ? 2.856 -3.668 13.488 1.00 97.44 92 ASN A C 1
ATOM 715 O O . ASN A 1 92 ? 2.141 -3.636 14.488 1.00 97.44 92 ASN A O 1
ATOM 719 N N . GLY A 1 93 ? 3.351 -2.561 12.929 1.00 96.44 93 GLY A N 1
ATOM 720 C CA . GLY A 1 93 ? 3.028 -1.206 13.362 1.00 96.44 93 GLY A CA 1
ATOM 721 C C . GLY A 1 93 ? 1.663 -0.728 12.849 1.00 96.44 93 GLY A C 1
ATOM 722 O O . GLY A 1 93 ? 1.116 -1.298 11.893 1.00 96.44 93 GLY A O 1
ATOM 723 N N . PRO A 1 94 ? 1.090 0.313 13.476 1.00 96.69 94 PRO A N 1
ATOM 724 C CA . PRO A 1 94 ? -0.189 0.876 13.072 1.00 96.69 94 PRO A CA 1
ATOM 725 C C . PRO A 1 94 ? -0.088 1.633 11.743 1.00 96.69 94 PRO A C 1
ATOM 727 O O . PRO A 1 94 ? 0.935 2.225 11.399 1.00 96.69 94 PRO A O 1
ATOM 730 N N . VAL A 1 95 ? -1.198 1.668 11.014 1.00 97.69 95 VAL A N 1
ATOM 731 C CA . VAL A 1 95 ? -1.381 2.539 9.853 1.00 97.69 95 VAL A CA 1
ATOM 732 C C . VAL A 1 95 ? -2.809 3.040 9.802 1.00 97.69 95 VAL A C 1
ATOM 734 O O . VAL A 1 95 ? -3.756 2.266 9.926 1.00 97.69 95 VAL A O 1
ATOM 737 N N . ARG A 1 96 ? -2.968 4.337 9.550 1.00 97.81 96 ARG A N 1
ATOM 738 C CA . ARG A 1 96 ? -4.259 4.899 9.161 1.00 97.81 96 ARG A CA 1
ATOM 739 C C . ARG A 1 96 ? -4.378 4.881 7.654 1.00 97.81 96 ARG A C 1
ATOM 741 O O . ARG A 1 96 ? -3.464 5.331 6.970 1.00 97.81 96 ARG A O 1
ATOM 748 N N . TYR A 1 97 ? -5.498 4.419 7.125 1.00 97.94 97 TYR A N 1
ATOM 749 C CA . TYR A 1 97 ? -5.710 4.337 5.687 1.00 97.94 97 TYR A CA 1
ATOM 750 C C . TYR A 1 97 ? -7.115 4.782 5.284 1.00 97.94 97 TYR A C 1
ATOM 752 O O . TYR A 1 97 ? -8.054 4.730 6.071 1.00 97.94 97 TYR A O 1
ATOM 760 N N . ALA A 1 98 ? -7.260 5.216 4.039 1.00 97.94 98 ALA A N 1
ATOM 761 C CA . ALA A 1 98 ? -8.541 5.454 3.394 1.00 97.94 98 ALA A CA 1
ATOM 762 C C . ALA A 1 98 ? -8.468 4.966 1.947 1.00 97.94 98 ALA A C 1
ATOM 764 O O . ALA A 1 98 ? -7.438 5.111 1.286 1.00 97.94 98 ALA A O 1
ATOM 765 N N . ILE A 1 99 ? -9.558 4.387 1.450 1.00 96.56 99 ILE A N 1
ATOM 766 C CA . ILE A 1 99 ? -9.630 3.844 0.091 1.00 96.56 99 ILE A CA 1
ATOM 767 C C . ILE A 1 99 ? -10.604 4.686 -0.724 1.00 96.56 99 ILE A C 1
ATOM 769 O O . ILE A 1 99 ? -11.747 4.881 -0.318 1.00 96.56 99 ILE A O 1
ATOM 773 N N . ASP A 1 100 ? -10.154 5.139 -1.889 1.00 95.50 100 ASP A N 1
ATOM 774 C CA . ASP A 1 100 ? -10.981 5.764 -2.918 1.00 95.50 100 ASP A CA 1
ATOM 775 C C . ASP A 1 100 ? -10.716 5.055 -4.250 1.00 95.50 100 ASP A C 1
ATOM 777 O O . ASP A 1 100 ? -9.646 5.199 -4.844 1.00 95.50 100 ASP A O 1
ATOM 781 N N . LYS A 1 101 ? -11.682 4.244 -4.695 1.00 94.12 101 LYS A N 1
ATOM 782 C CA . LYS A 1 101 ? -11.584 3.387 -5.889 1.00 94.12 101 LYS A CA 1
ATOM 783 C C . LYS A 1 101 ? -10.325 2.504 -5.876 1.00 94.12 101 LYS A C 1
ATOM 785 O O . LYS A 1 101 ? -10.267 1.527 -5.135 1.00 94.12 101 LYS A O 1
ATOM 790 N N . ASP A 1 102 ? -9.348 2.825 -6.720 1.00 96.50 102 ASP A N 1
ATOM 791 C CA . ASP A 1 102 ? -8.079 2.120 -6.910 1.00 96.50 102 ASP A CA 1
ATOM 792 C C . ASP A 1 102 ? -6.910 2.788 -6.169 1.00 96.50 102 ASP A C 1
ATOM 794 O O . ASP A 1 102 ? -5.769 2.341 -6.268 1.00 96.50 102 ASP A O 1
ATOM 798 N N . THR A 1 103 ? -7.181 3.858 -5.425 1.00 97.44 103 THR A N 1
ATOM 799 C CA . THR A 1 103 ? -6.191 4.608 -4.663 1.00 97.44 103 THR A CA 1
ATOM 800 C C . THR A 1 103 ? -6.347 4.322 -3.174 1.00 97.44 103 THR A C 1
ATOM 802 O O . THR A 1 103 ? -7.440 4.410 -2.616 1.00 97.44 103 THR A O 1
ATOM 805 N N . VAL A 1 104 ? -5.229 4.039 -2.508 1.00 97.94 104 VAL A N 1
ATOM 806 C CA . VAL A 1 104 ? -5.150 3.980 -1.047 1.00 97.94 104 VAL A CA 1
ATOM 807 C C . VAL A 1 104 ? -4.308 5.143 -0.550 1.00 97.94 104 VAL A C 1
ATOM 809 O O . VAL A 1 104 ? -3.153 5.306 -0.941 1.00 97.94 104 VAL A O 1
ATOM 812 N N . TYR A 1 105 ? -4.895 5.954 0.317 1.00 97.75 105 TYR A N 1
ATOM 813 C CA . TYR A 1 105 ? -4.198 6.980 1.077 1.00 97.75 105 TYR A CA 1
ATOM 814 C C . TYR A 1 105 ? -3.804 6.384 2.418 1.00 97.75 105 TYR A C 1
ATOM 816 O O . TYR A 1 105 ? -4.634 5.739 3.054 1.00 97.75 105 TYR A O 1
ATOM 824 N N . VAL A 1 106 ? -2.564 6.586 2.852 1.00 97.69 106 VAL A N 1
ATOM 825 C CA . VAL A 1 106 ? -2.096 6.128 4.164 1.00 97.69 106 VAL A CA 1
ATOM 826 C C . VAL A 1 106 ? -1.428 7.259 4.920 1.00 97.69 106 VAL A C 1
ATOM 828 O O . VAL A 1 106 ? -0.729 8.067 4.319 1.00 97.69 106 VAL A O 1
ATOM 831 N N . ILE A 1 107 ? -1.614 7.292 6.232 1.00 96.19 107 ILE A N 1
ATOM 832 C CA . ILE A 1 107 ? -0.828 8.108 7.151 1.00 96.19 107 ILE A CA 1
ATOM 833 C C . ILE A 1 107 ? 0.085 7.146 7.900 1.00 96.19 107 ILE A C 1
ATOM 835 O O . ILE A 1 107 ? -0.400 6.244 8.589 1.00 96.19 107 ILE A O 1
ATOM 839 N N . SER A 1 108 ? 1.394 7.304 7.700 1.00 88.75 108 SER A N 1
ATOM 840 C CA . SER A 1 108 ? 2.393 6.476 8.380 1.00 88.75 108 SER A CA 1
ATOM 841 C C . SER A 1 108 ? 2.727 7.034 9.768 1.00 88.75 108 SER A C 1
ATOM 843 O O . SER A 1 108 ? 2.229 8.084 10.174 1.00 88.75 108 SER A O 1
ATOM 845 N N . GLU A 1 109 ? 3.589 6.336 10.501 1.00 88.50 109 GLU A N 1
ATOM 846 C CA . GLU A 1 109 ? 4.044 6.705 11.850 1.00 88.50 109 GLU A CA 1
ATOM 847 C C . GLU A 1 109 ? 4.739 8.077 11.894 1.00 88.50 109 GLU A C 1
ATOM 849 O O . GLU A 1 109 ? 4.760 8.734 12.930 1.00 88.50 109 GLU A O 1
ATOM 854 N N . ASP A 1 110 ? 5.264 8.549 10.760 1.00 89.88 110 ASP A N 1
ATOM 855 C CA . ASP A 1 110 ? 5.842 9.888 10.614 1.00 89.88 110 ASP A CA 1
ATOM 856 C C . ASP A 1 110 ? 4.796 11.011 10.473 1.00 89.88 110 ASP A C 1
ATOM 858 O O . ASP A 1 110 ? 5.159 12.178 10.309 1.00 89.88 110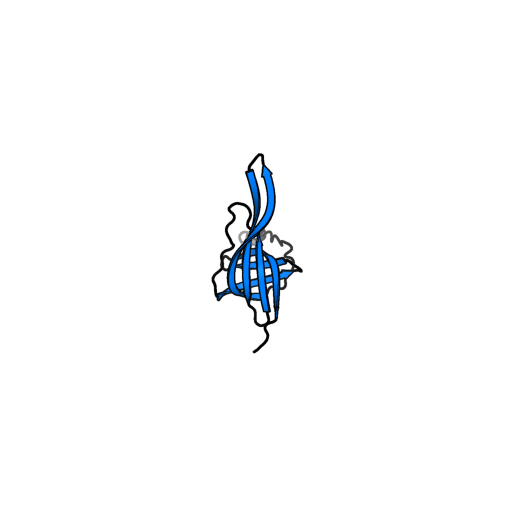 ASP A O 1
ATOM 862 N N . GLY A 1 111 ? 3.505 10.667 10.499 1.00 91.25 111 GLY A N 1
ATOM 863 C CA . GLY A 1 111 ? 2.382 11.591 10.364 1.00 91.25 111 GLY A CA 1
ATOM 864 C C . GLY A 1 111 ? 2.138 12.094 8.940 1.00 91.25 111 GLY A C 1
ATOM 865 O O . GLY A 1 111 ? 1.269 12.943 8.745 1.00 91.25 111 GLY A O 1
ATOM 866 N N . LYS A 1 112 ? 2.875 11.606 7.933 1.00 93.88 112 LYS A N 1
ATOM 867 C CA . LYS A 1 112 ? 2.728 12.061 6.543 1.00 93.88 112 LYS A CA 1
ATOM 868 C C . LYS A 1 112 ? 1.724 11.216 5.773 1.00 93.88 112 LYS A C 1
ATOM 870 O O . LYS A 1 112 ? 1.670 9.998 5.930 1.00 93.88 112 LYS A O 1
ATOM 875 N N . GLU A 1 113 ? 0.982 11.877 4.882 1.00 95.44 113 GLU A N 1
ATOM 876 C CA . GLU A 1 113 ? 0.098 11.217 3.920 1.00 95.44 113 GLU A CA 1
ATOM 877 C C . GLU A 1 113 ? 0.893 10.707 2.708 1.00 95.44 113 GLU A C 1
ATOM 879 O O . GLU A 1 113 ? 1.656 11.443 2.076 1.00 95.44 113 GLU A O 1
ATOM 884 N N . TYR A 1 114 ? 0.664 9.449 2.345 1.00 96.06 114 TYR A N 1
ATOM 885 C CA . TYR A 1 114 ? 1.204 8.808 1.154 1.00 96.06 114 TYR A CA 1
ATOM 886 C C . TYR A 1 114 ? 0.068 8.269 0.287 1.00 96.06 114 TYR A C 1
ATOM 888 O O . TYR A 1 114 ? -0.900 7.698 0.785 1.00 96.06 114 TYR A O 1
ATOM 896 N N . LYS A 1 115 ? 0.213 8.413 -1.034 1.00 96.56 115 LYS A N 1
ATOM 897 C CA . LYS A 1 115 ? -0.712 7.866 -2.033 1.00 96.56 115 LYS A CA 1
ATOM 898 C C . LYS A 1 115 ? -0.145 6.584 -2.642 1.00 96.56 115 LYS A C 1
ATOM 900 O O . LYS A 1 115 ? 0.974 6.594 -3.160 1.00 96.56 115 LYS A O 1
ATOM 905 N N . LEU A 1 116 ? -0.934 5.515 -2.620 1.00 97.75 116 LEU A N 1
ATOM 906 C CA . LEU A 1 116 ? -0.593 4.171 -3.085 1.00 97.75 116 LEU A CA 1
ATOM 907 C C . LEU A 1 116 ? -1.663 3.637 -4.042 1.00 97.75 116 LEU A C 1
ATOM 909 O O . LEU A 1 116 ? -2.813 4.066 -4.000 1.00 97.75 116 LEU A O 1
ATOM 913 N N . ASP A 1 117 ? -1.285 2.674 -4.877 1.00 97.44 117 ASP A N 1
ATOM 914 C CA . ASP A 1 117 ? -2.209 1.967 -5.765 1.00 97.44 117 ASP A CA 1
ATOM 915 C C . ASP A 1 117 ? -2.750 0.711 -5.059 1.00 97.44 117 ASP A C 1
ATOM 917 O O . ASP A 1 117 ? -1.968 -0.135 -4.614 1.00 97.44 117 ASP A O 1
ATOM 921 N N . LEU A 1 118 ? -4.070 0.533 -4.993 1.00 98.00 118 LEU A N 1
ATOM 922 C CA . LEU A 1 118 ? -4.684 -0.717 -4.551 1.00 98.00 118 LEU A CA 1
ATOM 923 C C . LEU A 1 118 ? -4.423 -1.805 -5.598 1.00 98.00 118 LEU A C 1
ATOM 925 O O . LEU A 1 118 ? -4.877 -1.716 -6.733 1.00 98.00 118 LEU A O 1
ATOM 929 N N . THR A 1 119 ? -3.692 -2.848 -5.212 1.00 96.69 119 THR A N 1
ATOM 930 C CA . THR A 1 119 ? -3.325 -3.947 -6.119 1.00 96.69 119 THR A CA 1
ATOM 931 C C . THR A 1 119 ? -4.177 -5.190 -5.885 1.00 96.69 119 THR A C 1
ATOM 933 O O . THR A 1 119 ? -4.533 -5.885 -6.832 1.00 96.69 119 THR A O 1
ATOM 936 N N . LYS A 1 120 ? -4.510 -5.495 -4.627 1.00 97.12 120 LYS A N 1
ATOM 937 C CA . LYS A 1 120 ? -5.323 -6.663 -4.270 1.00 97.12 120 LYS A CA 1
ATOM 938 C C . LYS A 1 120 ? -6.101 -6.401 -2.987 1.00 97.12 120 LYS A C 1
ATOM 940 O O . LYS A 1 120 ? -5.566 -5.812 -2.052 1.00 97.12 120 LYS A O 1
ATOM 945 N N . LYS A 1 121 ? -7.331 -6.906 -2.922 1.00 97.69 121 LYS A N 1
ATOM 946 C CA . LYS A 1 121 ? -8.146 -7.001 -1.706 1.00 97.69 121 LYS A CA 1
ATOM 947 C C . LYS A 1 121 ? -8.480 -8.470 -1.471 1.00 97.69 121 LYS A C 1
ATOM 949 O O . LYS A 1 121 ? -9.023 -9.115 -2.361 1.00 97.69 121 LYS A O 1
ATOM 954 N N . THR A 1 122 ? -8.148 -8.991 -0.296 1.00 98.12 122 THR A N 1
ATOM 955 C CA . THR A 1 122 ? -8.446 -10.375 0.098 1.00 98.12 122 THR A CA 1
ATOM 956 C C . THR A 1 122 ? -9.341 -10.346 1.326 1.00 98.12 122 THR A C 1
ATOM 958 O O . THR A 1 122 ? -8.970 -9.720 2.314 1.00 98.12 122 THR A O 1
ATOM 961 N N . LEU A 1 123 ? -10.510 -10.984 1.259 1.00 97.56 123 LEU A N 1
ATOM 962 C CA . LEU A 1 123 ? -11.367 -11.207 2.424 1.00 97.56 123 LEU A CA 1
ATOM 963 C C . LEU A 1 123 ? -10.717 -12.273 3.310 1.00 97.56 123 LEU A C 1
ATOM 965 O O . LEU A 1 123 ? -10.301 -13.317 2.805 1.00 97.56 123 LEU A O 1
ATOM 969 N N . LYS A 1 124 ? -10.609 -12.004 4.609 1.00 95.38 124 LYS A N 1
ATOM 970 C CA . LYS A 1 124 ? -10.186 -13.008 5.580 1.00 95.38 124 LYS A CA 1
ATOM 971 C C . LYS A 1 124 ? -11.297 -14.043 5.720 1.00 95.38 124 LYS A C 1
ATOM 973 O O . LYS A 1 124 ? -12.463 -13.699 5.879 1.00 95.38 124 LYS A O 1
ATOM 978 N N . THR A 1 125 ? -10.931 -15.310 5.616 1.00 90.81 125 THR A N 1
ATOM 979 C CA . THR A 1 125 ? -11.82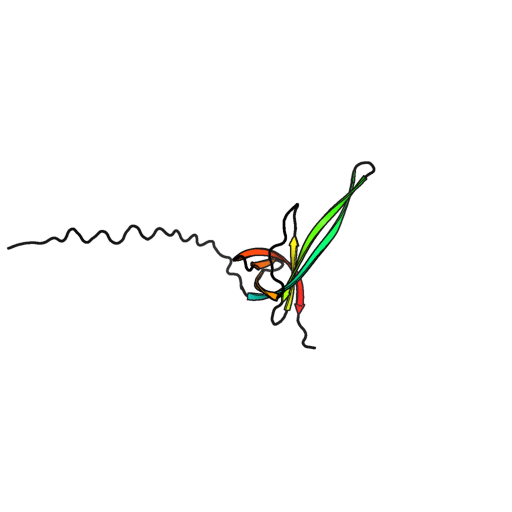5 -16.425 5.917 1.00 90.81 125 THR A CA 1
ATOM 980 C C . THR A 1 125 ? -11.323 -17.048 7.201 1.00 90.81 125 THR A C 1
ATOM 982 O O . THR A 1 125 ? -10.158 -17.446 7.253 1.00 90.81 125 THR A O 1
ATOM 985 N N . ASP A 1 126 ? -12.184 -17.112 8.211 1.00 73.00 126 ASP A N 1
ATOM 986 C CA . ASP A 1 126 ? -11.912 -17.890 9.413 1.00 73.00 126 ASP A CA 1
ATOM 987 C C . ASP A 1 126 ? -11.778 -19.359 8.991 1.00 73.00 126 ASP A C 1
ATOM 989 O O . ASP A 1 126 ? -12.694 -19.942 8.403 1.00 73.00 126 ASP A O 1
ATOM 993 N N . ARG A 1 127 ? -10.596 -19.931 9.207 1.00 52.28 127 ARG A N 1
ATOM 994 C CA . ARG A 1 127 ? -10.349 -21.370 9.131 1.00 52.28 127 ARG A CA 1
ATOM 995 C C . ARG A 1 127 ? -9.865 -21.846 10.481 1.00 52.28 127 ARG A C 1
ATOM 997 O O . ARG A 1 127 ? -9.018 -21.131 11.060 1.00 52.28 127 ARG A O 1
#

Secondary structure (DSSP, 8-state):
-------SS---SSSS---------------EEEEEEEEEEEEEEEEEEEETTEEEEEEEEEEEEEEE-SSEEEEEEEEE-TTPPPPP--TT-EEEEEEETTEEEEE-TTS-EEEEEEEEEEE----